Protein AF-F9PBZ6-F1 (afdb_monomer_lite)

Structure (mmCIF, N/CA/C/O backbone):
data_AF-F9PBZ6-F1
#
_entry.id   AF-F9PBZ6-F1
#
loop_
_atom_site.group_PDB
_atom_site.id
_atom_site.type_symbol
_atom_site.label_atom_id
_atom_site.label_alt_id
_atom_site.label_comp_id
_atom_site.label_asym_id
_atom_site.label_entity_id
_atom_site.label_seq_id
_atom_site.pdbx_PDB_ins_code
_atom_site.Cartn_x
_atom_site.Cartn_y
_atom_site.Cartn_z
_atom_site.occupancy
_atom_site.B_iso_or_equiv
_atom_site.auth_seq_id
_atom_site.auth_comp_id
_atom_site.auth_asym_id
_atom_site.auth_atom_id
_atom_site.pdbx_PDB_model_num
ATOM 1 N N . MET A 1 1 ? 5.795 -8.026 -15.819 1.00 88.12 1 MET A N 1
ATOM 2 C CA . MET A 1 1 ? 4.835 -7.294 -14.960 1.00 88.12 1 MET A CA 1
ATOM 3 C C . MET A 1 1 ? 3.590 -8.140 -14.818 1.00 88.12 1 MET A C 1
ATOM 5 O O . MET A 1 1 ? 3.118 -8.671 -15.815 1.00 88.12 1 MET A O 1
ATOM 9 N N . TYR A 1 2 ? 3.073 -8.233 -13.603 1.00 93.62 2 TYR A N 1
ATOM 10 C CA . TYR A 1 2 ? 1.847 -8.925 -13.244 1.00 93.62 2 TYR A CA 1
ATOM 11 C C . TYR A 1 2 ? 0.880 -7.923 -12.623 1.00 93.62 2 TYR A C 1
ATOM 13 O O . TYR A 1 2 ? 1.301 -7.012 -11.907 1.00 93.62 2 TYR A O 1
ATOM 21 N N . VAL A 1 3 ? -0.405 -8.098 -12.911 1.00 96.88 3 VAL A N 1
ATOM 22 C CA . VAL A 1 3 ? -1.483 -7.249 -12.408 1.00 96.88 3 VAL A CA 1
ATOM 23 C C . VAL A 1 3 ? -2.556 -8.152 -11.820 1.00 96.88 3 VAL A C 1
ATOM 25 O O . VAL A 1 3 ? -2.997 -9.091 -12.482 1.00 96.88 3 VAL A O 1
ATOM 28 N N . ALA A 1 4 ? -2.957 -7.875 -10.585 1.00 97.81 4 ALA A N 1
ATOM 29 C CA . ALA A 1 4 ? -4.073 -8.526 -9.922 1.00 97.81 4 ALA A CA 1
ATOM 30 C C . ALA A 1 4 ? -5.173 -7.492 -9.669 1.00 97.81 4 ALA A C 1
ATOM 32 O O . ALA A 1 4 ? -5.011 -6.595 -8.842 1.00 97.81 4 ALA A O 1
ATOM 33 N N . ASP A 1 5 ? -6.272 -7.637 -10.403 1.00 97.75 5 ASP A N 1
ATOM 34 C CA . ASP A 1 5 ? -7.526 -6.918 -10.202 1.00 97.75 5 ASP A CA 1
ATOM 35 C C . ASP A 1 5 ? -8.382 -7.736 -9.220 1.00 97.75 5 ASP A C 1
ATOM 37 O O . ASP A 1 5 ? -8.715 -8.894 -9.491 1.00 97.75 5 ASP A O 1
ATOM 41 N N . VAL A 1 6 ? -8.623 -7.185 -8.029 1.00 97.56 6 VAL A N 1
ATOM 42 C CA . VAL A 1 6 ? -9.142 -7.929 -6.879 1.00 97.56 6 VAL A CA 1
ATOM 43 C C . VAL A 1 6 ? -10.388 -7.250 -6.333 1.00 97.56 6 VAL A C 1
ATOM 45 O O . VAL A 1 6 ? -10.315 -6.169 -5.756 1.00 97.56 6 VAL A O 1
ATOM 48 N N . THR A 1 7 ? -11.528 -7.929 -6.422 1.00 97.25 7 THR A N 1
ATOM 49 C CA . THR A 1 7 ? -12.746 -7.555 -5.694 1.00 97.25 7 THR A CA 1
ATOM 50 C C . THR A 1 7 ? -12.962 -8.513 -4.532 1.00 97.25 7 THR A C 1
ATOM 52 O O . THR A 1 7 ? -12.899 -9.732 -4.701 1.00 97.25 7 THR A O 1
ATOM 55 N N . VAL A 1 8 ? -13.253 -7.972 -3.352 1.00 96.75 8 VAL A N 1
ATOM 56 C CA . VAL A 1 8 ? -13.611 -8.757 -2.165 1.00 96.75 8 VAL A CA 1
ATOM 57 C C . VAL A 1 8 ? -15.021 -8.411 -1.703 1.00 96.75 8 VAL A C 1
ATOM 59 O O . VAL A 1 8 ? -15.508 -7.307 -1.917 1.00 96.75 8 VAL A O 1
ATOM 62 N N . SER A 1 9 ? -15.699 -9.348 -1.043 1.00 96.94 9 SER A N 1
ATOM 63 C CA . SER A 1 9 ? -17.033 -9.090 -0.485 1.00 96.94 9 SER A CA 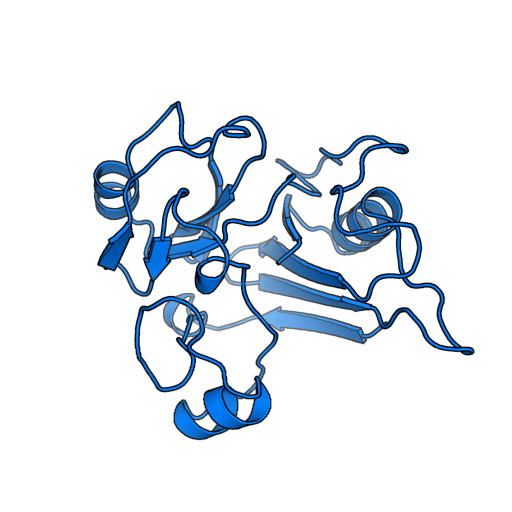1
ATOM 64 C C . SER A 1 9 ? -17.001 -8.310 0.837 1.00 96.94 9 SER A C 1
ATOM 66 O O . SER A 1 9 ? -18.052 -7.927 1.338 1.00 96.94 9 SER A O 1
ATOM 68 N N . SER A 1 10 ? -15.816 -8.132 1.431 1.00 97.00 10 SER A N 1
ATOM 69 C CA . SER A 1 10 ? -15.588 -7.375 2.664 1.00 97.00 10 SER A CA 1
ATOM 70 C C . SER A 1 10 ? -14.136 -6.900 2.734 1.00 97.00 10 SER A C 1
ATOM 72 O O . SER A 1 10 ? -13.216 -7.667 2.438 1.00 97.00 10 SER A O 1
ATOM 74 N N . SER A 1 11 ? -13.928 -5.668 3.194 1.00 95.31 11 SER A N 1
ATOM 75 C CA . SER A 1 11 ? -12.609 -5.079 3.452 1.00 95.31 11 SER A CA 1
ATOM 76 C C . SER A 1 11 ? -11.785 -5.867 4.478 1.00 95.31 11 SER A C 1
ATOM 78 O O . SER A 1 11 ? -10.558 -5.818 4.453 1.00 95.31 11 SER A O 1
ATOM 80 N N . GLU A 1 12 ? -12.432 -6.648 5.351 1.00 95.19 12 GLU A N 1
ATOM 81 C CA . GLU A 1 12 ? -11.779 -7.459 6.392 1.00 95.19 12 GLU A CA 1
ATOM 82 C C . GLU A 1 12 ? -10.854 -8.554 5.831 1.00 95.19 12 GLU A C 1
ATOM 84 O O . GLU A 1 12 ? -10.020 -9.101 6.562 1.00 95.19 12 GLU A O 1
ATOM 89 N N . TYR A 1 13 ? -10.988 -8.879 4.542 1.00 95.56 13 TYR A N 1
ATOM 90 C CA . TYR A 1 13 ? -10.102 -9.813 3.850 1.00 95.56 13 TYR A CA 1
ATOM 91 C C . TYR A 1 13 ? -8.767 -9.185 3.432 1.00 95.56 13 TYR A C 1
ATOM 93 O O . TYR A 1 13 ? -7.807 -9.919 3.197 1.00 95.56 13 TYR A O 1
ATOM 101 N N . LEU A 1 14 ? -8.663 -7.851 3.385 1.00 94.50 14 LEU A N 1
ATOM 102 C CA . LEU A 1 14 ? -7.399 -7.163 3.146 1.00 94.50 14 LEU A CA 1
ATOM 103 C C . LEU A 1 14 ? -6.625 -7.028 4.464 1.00 94.50 14 LEU A C 1
ATOM 105 O O . LEU A 1 14 ? -6.929 -6.188 5.312 1.00 94.50 14 LEU A O 1
ATOM 109 N N . LYS A 1 15 ? -5.602 -7.866 4.636 1.00 93.69 15 LYS A N 1
ATOM 110 C CA . LYS A 1 15 ? -4.798 -7.935 5.864 1.00 93.69 15 LYS A CA 1
ATOM 111 C C . LYS A 1 15 ? -3.325 -7.671 5.602 1.00 93.69 15 LYS A C 1
ATOM 113 O O . LYS A 1 15 ? -2.837 -7.792 4.483 1.00 93.69 15 LYS A O 1
ATOM 118 N N . THR A 1 16 ? -2.609 -7.359 6.676 1.00 95.38 16 THR A N 1
ATOM 119 C CA . THR A 1 16 ? -1.146 -7.344 6.694 1.00 95.38 16 THR A CA 1
ATOM 120 C C . THR A 1 16 ? -0.629 -8.380 7.688 1.00 95.38 16 THR A C 1
ATOM 122 O O . THR A 1 16 ? -1.270 -8.660 8.705 1.00 95.38 16 THR A O 1
ATOM 125 N N . ALA A 1 17 ? 0.538 -8.947 7.396 1.00 95.81 17 ALA A N 1
ATOM 126 C CA . ALA A 1 17 ? 1.202 -9.923 8.248 1.00 95.81 17 ALA A CA 1
ATOM 127 C C . ALA A 1 17 ? 2.699 -9.612 8.334 1.00 95.81 17 ALA A C 1
ATOM 129 O O . ALA A 1 17 ? 3.313 -9.166 7.362 1.00 95.81 17 ALA A O 1
ATOM 130 N N . PHE A 1 18 ? 3.281 -9.844 9.508 1.00 95.81 18 PHE A N 1
ATOM 131 C CA . PHE A 1 18 ? 4.717 -9.711 9.719 1.00 95.81 18 PHE A CA 1
ATOM 132 C C . PHE A 1 18 ? 5.449 -11.000 9.355 1.00 95.81 18 PHE A C 1
ATOM 134 O O . PHE A 1 18 ? 4.918 -12.104 9.497 1.00 95.81 18 PHE A O 1
ATOM 141 N N . ALA A 1 19 ? 6.718 -10.868 8.972 1.00 94.38 19 ALA A N 1
ATOM 142 C CA . ALA A 1 19 ? 7.612 -12.013 8.926 1.00 94.38 19 ALA A CA 1
ATOM 143 C C . ALA A 1 19 ? 7.667 -12.681 10.311 1.00 94.38 19 ALA A C 1
ATOM 145 O O . ALA A 1 19 ? 7.835 -12.004 11.325 1.00 94.38 19 ALA A O 1
ATOM 146 N N . GLN A 1 20 ? 7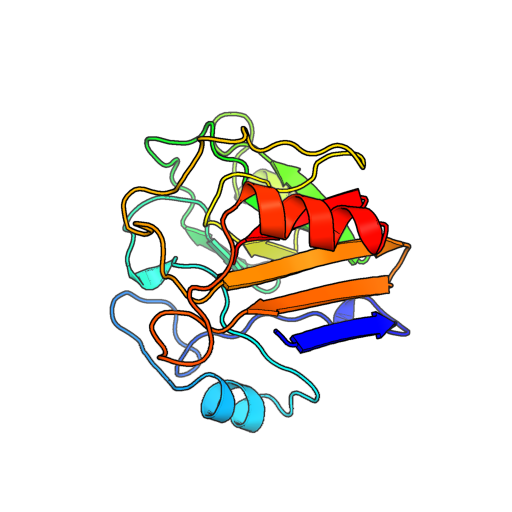.504 -14.007 10.350 1.00 93.31 20 GLN A N 1
ATOM 147 C CA . GLN A 1 20 ? 7.516 -14.796 11.592 1.00 93.31 20 GLN A CA 1
ATOM 148 C C . GLN A 1 20 ? 6.507 -14.304 12.652 1.00 93.31 20 GLN A C 1
ATOM 150 O O . GLN A 1 20 ? 6.711 -14.522 13.845 1.00 93.31 20 GLN A O 1
ATOM 155 N N . ASN A 1 21 ? 5.437 -13.615 12.230 1.00 91.75 21 ASN A N 1
ATOM 156 C CA . ASN A 1 21 ? 4.419 -13.023 13.104 1.00 91.75 21 ASN A CA 1
ATOM 157 C C . ASN A 1 21 ? 4.985 -12.091 14.193 1.00 91.75 21 ASN A C 1
ATOM 159 O O . ASN A 1 21 ? 4.390 -11.950 15.261 1.00 91.75 21 ASN A O 1
ATOM 163 N N . SER A 1 22 ? 6.130 -11.448 13.935 1.00 94.12 22 SER A N 1
ATOM 164 C CA . SER A 1 22 ? 6.826 -10.621 14.921 1.00 94.12 22 SER A CA 1
ATOM 165 C C . SER A 1 22 ? 7.180 -9.241 14.376 1.00 94.12 22 SER A C 1
ATOM 167 O O . SER A 1 22 ? 7.746 -9.099 13.291 1.00 94.12 22 SER A O 1
ATOM 169 N N . PHE A 1 23 ? 6.876 -8.207 15.162 1.00 94.75 23 PHE A N 1
ATOM 170 C CA . PHE A 1 23 ? 7.336 -6.852 14.891 1.00 94.75 23 PHE A CA 1
ATOM 171 C C . PHE A 1 23 ? 8.773 -6.679 15.391 1.00 94.75 23 PHE A C 1
ATOM 173 O O . PHE A 1 23 ? 9.071 -6.909 16.562 1.00 94.75 23 PHE A O 1
ATOM 180 N N . GLY A 1 24 ? 9.665 -6.239 14.509 1.00 91.19 24 GLY A N 1
ATOM 181 C CA . GLY A 1 24 ? 11.060 -5.987 14.843 1.00 91.19 24 GLY A CA 1
ATOM 182 C C . GLY A 1 24 ? 11.885 -5.622 13.616 1.00 91.19 24 GLY A C 1
ATOM 183 O O . GLY A 1 24 ? 11.409 -5.691 12.481 1.00 91.19 24 GLY A O 1
ATOM 184 N N . THR A 1 25 ? 13.133 -5.233 13.852 1.00 89.69 25 THR A N 1
ATOM 185 C CA . THR A 1 25 ? 14.114 -4.998 12.790 1.00 89.69 25 THR A CA 1
ATOM 186 C C . THR A 1 25 ? 14.803 -6.307 12.409 1.00 89.69 25 THR A C 1
ATOM 188 O O . THR A 1 25 ? 14.952 -7.206 13.236 1.00 89.69 25 THR A O 1
ATOM 191 N N . ASN A 1 26 ? 15.216 -6.439 11.144 1.00 86.19 26 ASN A N 1
ATOM 192 C CA . ASN A 1 26 ? 15.902 -7.628 10.607 1.00 86.19 26 ASN A CA 1
ATOM 193 C C . ASN A 1 26 ? 15.147 -8.970 10.755 1.00 86.19 26 ASN A C 1
ATOM 195 O O . ASN A 1 26 ? 15.740 -10.035 10.574 1.00 86.19 26 ASN A O 1
ATOM 199 N N . VAL A 1 27 ? 13.840 -8.943 11.033 1.00 91.38 27 VAL A N 1
ATOM 200 C CA . VAL A 1 27 ? 12.979 -10.132 10.991 1.00 91.38 27 VAL A CA 1
ATOM 201 C C . VAL A 1 27 ? 12.533 -10.337 9.548 1.00 91.38 27 VAL A C 1
ATOM 203 O O . VAL A 1 27 ? 11.857 -9.486 8.976 1.00 91.38 27 VAL A O 1
ATOM 206 N N . THR A 1 28 ? 12.934 -11.451 8.933 1.00 93.00 28 THR A N 1
ATOM 207 C CA . THR A 1 28 ? 12.654 -11.719 7.516 1.00 93.00 28 THR A CA 1
ATOM 208 C C . THR A 1 28 ? 12.066 -13.111 7.307 1.00 93.00 28 THR A C 1
ATOM 210 O O . THR A 1 28 ? 12.347 -14.058 8.047 1.00 93.00 28 THR A O 1
ATOM 213 N N . ALA A 1 29 ? 11.211 -13.217 6.294 1.00 94.44 29 ALA A N 1
ATOM 214 C CA . ALA A 1 29 ? 10.639 -14.448 5.771 1.00 94.44 29 ALA A CA 1
ATOM 215 C C . ALA A 1 29 ? 10.316 -14.224 4.287 1.00 94.44 29 ALA A C 1
ATOM 217 O O . ALA A 1 29 ? 10.124 -13.087 3.854 1.00 94.44 29 ALA A O 1
ATOM 218 N N . LYS A 1 30 ? 10.250 -15.297 3.492 1.00 95.88 30 LYS A N 1
ATOM 219 C CA . LYS A 1 30 ? 9.730 -15.188 2.121 1.00 95.88 30 LYS A CA 1
ATOM 220 C C . LYS A 1 30 ? 8.235 -14.874 2.184 1.00 95.88 30 LYS A C 1
ATOM 222 O O . LYS A 1 30 ? 7.533 -15.513 2.966 1.00 95.88 30 LYS A O 1
ATOM 227 N N . THR A 1 31 ? 7.734 -14.008 1.300 1.00 95.44 31 THR A N 1
ATOM 228 C CA . THR A 1 31 ? 6.292 -13.712 1.184 1.00 95.44 31 THR A CA 1
ATOM 229 C C . THR A 1 31 ? 5.455 -14.984 1.060 1.00 95.44 31 THR A C 1
ATOM 231 O O . THR A 1 31 ? 4.409 -15.084 1.682 1.00 95.44 31 THR A O 1
ATOM 234 N N . SER A 1 32 ? 5.945 -15.996 0.336 1.00 96.81 32 SER A N 1
ATOM 235 C CA . SER A 1 32 ? 5.264 -17.289 0.189 1.00 96.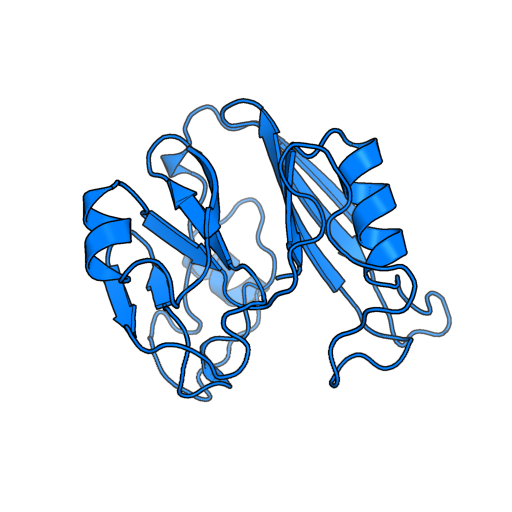81 32 SER A CA 1
ATOM 236 C C . SER A 1 32 ? 5.106 -18.063 1.502 1.00 96.81 32 SER A C 1
ATOM 238 O O . SER A 1 32 ? 4.133 -18.788 1.658 1.00 96.81 32 SER A O 1
ATOM 240 N N . VAL A 1 33 ? 6.054 -17.931 2.438 1.00 97.50 33 VAL A N 1
ATOM 241 C CA . VAL A 1 33 ? 5.968 -18.564 3.764 1.00 97.50 33 VAL A CA 1
ATOM 242 C C . VAL A 1 33 ? 4.921 -17.838 4.597 1.00 97.50 33 VAL A C 1
ATOM 244 O O . VAL A 1 33 ? 3.980 -18.465 5.059 1.00 97.50 33 VAL A O 1
ATOM 247 N N . THR A 1 34 ? 5.012 -16.508 4.688 1.00 96.88 34 THR A N 1
ATOM 248 C CA . THR A 1 34 ? 4.016 -15.698 5.404 1.00 96.88 34 THR A CA 1
ATOM 249 C C . THR A 1 34 ? 2.607 -15.881 4.835 1.00 96.88 34 THR A C 1
ATOM 251 O O . THR A 1 34 ? 1.648 -15.925 5.598 1.00 96.88 34 THR A O 1
ATOM 254 N N . ALA A 1 35 ? 2.474 -16.024 3.514 1.00 97.12 35 ALA A N 1
ATOM 255 C CA . ALA A 1 35 ? 1.206 -16.314 2.855 1.00 97.12 35 ALA A CA 1
ATOM 256 C C . ALA A 1 35 ? 0.632 -17.669 3.288 1.00 97.12 35 ALA A C 1
ATOM 258 O O . ALA A 1 35 ? -0.533 -17.733 3.665 1.00 97.12 35 ALA A O 1
ATOM 259 N N . ALA A 1 36 ? 1.451 -18.727 3.275 1.00 97.44 36 ALA A N 1
ATOM 260 C CA . ALA A 1 36 ? 1.036 -20.059 3.708 1.00 97.44 36 ALA A CA 1
ATOM 261 C C . ALA A 1 36 ? 0.658 -20.090 5.199 1.00 97.44 36 ALA A C 1
ATOM 263 O O . ALA A 1 36 ? -0.369 -20.657 5.547 1.00 97.44 36 ALA A O 1
ATOM 264 N N . ASP A 1 37 ? 1.428 -19.418 6.059 1.00 96.75 37 ASP A N 1
ATOM 265 C CA . ASP A 1 37 ? 1.168 -19.343 7.506 1.00 96.75 37 ASP A CA 1
ATOM 266 C C . ASP A 1 37 ? -0.137 -18.601 7.855 1.00 96.75 37 ASP A C 1
ATOM 268 O O . ASP A 1 37 ? -0.624 -18.705 8.980 1.00 96.75 37 ASP A O 1
ATOM 272 N N . ASN A 1 38 ? -0.682 -17.824 6.913 1.00 96.06 38 ASN A N 1
ATOM 273 C CA . ASN A 1 38 ? -1.895 -17.020 7.086 1.00 96.06 38 ASN A CA 1
ATOM 274 C C . ASN A 1 38 ? -3.032 -17.438 6.135 1.00 96.06 38 ASN A C 1
ATOM 276 O O . ASN A 1 38 ? -3.990 -16.680 5.981 1.00 96.06 38 ASN A O 1
ATOM 280 N N . ASP A 1 39 ? -2.920 -18.598 5.475 1.00 96.44 39 ASP A N 1
ATOM 281 C CA . ASP A 1 39 ? -3.906 -19.112 4.512 1.00 96.44 39 ASP A CA 1
ATOM 282 C C . ASP A 1 39 ? -4.291 -18.089 3.418 1.00 96.44 39 ASP A C 1
ATOM 284 O O . ASP A 1 39 ? -5.445 -17.985 2.991 1.00 96.44 39 ASP A O 1
ATOM 288 N N . ALA A 1 40 ? -3.322 -17.287 2.966 1.00 97.31 40 ALA A N 1
ATOM 289 C CA . ALA A 1 40 ? -3.568 -16.212 2.013 1.00 97.31 40 ALA A CA 1
ATOM 290 C C . ALA A 1 40 ? -3.791 -16.751 0.589 1.00 97.31 40 ALA A C 1
ATOM 292 O O . ALA A 1 40 ? -2.987 -17.519 0.061 1.00 97.31 40 ALA A O 1
ATOM 293 N N . ILE A 1 41 ? -4.849 -16.269 -0.071 1.00 96.88 41 ILE A N 1
ATOM 294 C CA . ILE A 1 41 ? -5.135 -16.564 -1.487 1.00 96.88 41 ILE A CA 1
ATOM 295 C C . ILE A 1 41 ? -4.154 -15.819 -2.410 1.00 96.88 41 ILE A C 1
ATOM 297 O O . ILE A 1 41 ? -3.712 -16.354 -3.424 1.00 96.88 41 ILE A O 1
ATOM 301 N N . LEU A 1 42 ? -3.807 -14.580 -2.048 1.00 96.81 42 LEU A N 1
ATOM 302 C CA . LEU A 1 42 ? -2.861 -13.716 -2.751 1.00 96.81 42 LEU A CA 1
ATOM 303 C C . LEU A 1 42 ? -2.018 -12.963 -1.718 1.00 96.81 42 LEU A C 1
ATOM 305 O O . LEU A 1 42 ? -2.551 -12.467 -0.727 1.00 96.81 42 LEU A O 1
ATOM 309 N N . ALA A 1 43 ? -0.714 -12.847 -1.966 1.00 96.94 43 ALA A N 1
ATOM 310 C CA . ALA A 1 43 ? 0.189 -12.067 -1.130 1.00 96.94 43 ALA A CA 1
ATOM 311 C C . ALA A 1 43 ? 1.313 -11.439 -1.962 1.00 96.94 43 ALA A C 1
ATOM 313 O O . ALA A 1 43 ? 1.869 -12.075 -2.859 1.00 96.94 43 ALA A O 1
ATOM 314 N N . VAL A 1 44 ? 1.680 -10.209 -1.610 1.00 95.94 44 VAL A N 1
ATOM 315 C CA . VAL A 1 44 ? 2.855 -9.486 -2.118 1.00 95.94 44 VAL A CA 1
ATOM 316 C C . VAL A 1 44 ? 3.672 -8.960 -0.937 1.00 95.94 44 VAL A C 1
ATOM 318 O O . VAL A 1 44 ? 3.206 -8.994 0.203 1.00 95.94 44 VAL A O 1
ATOM 321 N N . ASN A 1 45 ? 4.914 -8.527 -1.167 1.00 92.44 45 ASN A N 1
ATOM 322 C CA . ASN A 1 45 ? 5.664 -7.842 -0.113 1.00 92.44 45 ASN A CA 1
ATOM 323 C C . ASN A 1 45 ? 4.944 -6.547 0.302 1.00 92.44 45 ASN A C 1
ATOM 325 O O . ASN A 1 45 ? 4.324 -5.891 -0.530 1.00 92.44 45 ASN A O 1
ATOM 329 N N . GLY A 1 46 ? 5.035 -6.202 1.587 1.00 91.69 46 GLY A N 1
ATOM 330 C CA . GLY A 1 46 ? 4.576 -4.917 2.112 1.00 91.69 46 GLY A CA 1
ATOM 331 C C . GLY A 1 46 ? 5.683 -3.865 2.079 1.00 91.69 46 GLY A C 1
ATOM 332 O O . GLY A 1 46 ? 6.589 -3.944 1.251 1.00 91.69 46 GLY A O 1
ATOM 333 N N . ASP A 1 47 ? 5.608 -2.930 3.025 1.00 90.44 47 ASP A N 1
ATOM 334 C CA . ASP A 1 47 ? 6.527 -1.800 3.160 1.00 90.44 47 ASP A CA 1
ATOM 335 C C . ASP A 1 47 ? 7.878 -2.145 3.825 1.00 90.44 47 ASP A C 1
ATOM 337 O O . ASP A 1 47 ? 8.161 -3.277 4.225 1.00 90.44 47 ASP A O 1
ATOM 341 N N . TYR A 1 48 ? 8.728 -1.124 3.972 1.00 85.69 48 TYR A N 1
ATOM 342 C CA . TYR A 1 48 ? 10.101 -1.245 4.473 1.00 85.69 48 TYR A CA 1
ATOM 343 C C . TYR A 1 48 ? 10.230 -0.995 5.987 1.00 85.69 48 TYR A C 1
ATOM 345 O O . TYR A 1 48 ? 11.274 -0.533 6.459 1.00 85.69 48 TYR A O 1
ATOM 353 N N . TYR A 1 49 ? 9.180 -1.274 6.776 1.00 88.31 49 TYR A N 1
ATOM 354 C CA . TYR A 1 49 ? 9.110 -0.842 8.181 1.00 88.31 49 TYR A CA 1
ATOM 355 C C . TYR A 1 49 ? 10.311 -1.293 9.029 1.00 88.31 49 TYR A C 1
ATOM 357 O O . TYR A 1 49 ? 10.786 -0.520 9.862 1.00 88.31 49 TYR A O 1
ATOM 365 N N . GLY A 1 50 ? 10.789 -2.527 8.818 1.00 85.75 50 GLY A N 1
ATOM 366 C CA . GLY A 1 50 ? 11.820 -3.178 9.634 1.00 85.75 50 GLY A CA 1
ATOM 367 C C . GLY A 1 50 ? 13.251 -2.743 9.315 1.00 85.75 50 GLY A C 1
ATOM 368 O O . GLY A 1 50 ? 14.170 -3.094 10.055 1.00 85.75 50 GLY A O 1
ATOM 369 N N . ALA A 1 51 ? 13.446 -1.989 8.231 1.00 85.69 51 ALA A N 1
ATOM 370 C CA . ALA A 1 51 ? 14.730 -1.396 7.861 1.00 85.69 51 ALA A CA 1
ATOM 371 C C . ALA A 1 51 ? 14.871 0.060 8.336 1.00 85.69 51 ALA A C 1
ATOM 373 O O . ALA A 1 51 ? 15.973 0.603 8.327 1.00 85.69 51 ALA A O 1
ATOM 374 N N . ASN A 1 52 ? 13.770 0.681 8.766 1.00 84.56 52 ASN A N 1
ATOM 375 C CA . ASN A 1 52 ? 13.743 2.040 9.294 1.00 84.56 52 ASN A CA 1
ATOM 376 C C . ASN A 1 52 ? 13.556 2.014 10.813 1.00 84.56 52 ASN A C 1
ATOM 378 O O . ASN A 1 52 ? 12.944 1.092 11.353 1.00 84.56 52 ASN A O 1
ATOM 382 N N . SER A 1 53 ? 14.047 3.038 11.510 1.00 87.94 53 SER A N 1
ATOM 383 C CA . SER A 1 53 ? 13.769 3.267 12.937 1.00 87.94 53 SER A CA 1
ATOM 384 C C . SER A 1 53 ? 12.659 4.296 13.173 1.00 87.94 53 SER A C 1
ATOM 386 O O . SER A 1 53 ? 12.117 4.330 14.274 1.00 87.94 53 SER A O 1
ATOM 388 N N . SER A 1 54 ? 12.282 5.065 12.147 1.00 90.94 54 SER A N 1
ATOM 389 C CA . SER A 1 54 ? 11.201 6.057 12.159 1.00 90.94 54 SER A CA 1
ATOM 390 C C . SER A 1 54 ? 10.084 5.722 11.156 1.00 90.94 54 SER A C 1
ATOM 392 O O . SER A 1 54 ? 10.224 4.811 10.335 1.00 90.94 54 SER A O 1
ATOM 394 N N . GLY A 1 55 ? 8.968 6.446 11.243 1.00 93.44 55 GLY A N 1
ATOM 395 C CA . GLY A 1 55 ? 7.757 6.282 10.430 1.00 93.44 55 GLY A CA 1
ATOM 396 C C . GLY A 1 55 ? 6.650 5.519 11.121 1.00 93.44 55 GLY A C 1
ATOM 397 O O . GLY A 1 55 ? 6.905 4.697 12.004 1.00 93.44 55 GLY A O 1
ATOM 398 N N . PHE A 1 56 ? 5.409 5.774 10.741 1.00 95.88 56 PHE A N 1
ATOM 399 C CA . PHE A 1 56 ? 4.287 5.089 11.371 1.00 95.88 56 PHE A CA 1
ATOM 400 C C . PHE A 1 56 ? 4.268 3.603 11.018 1.00 95.88 56 PHE A C 1
ATOM 402 O O . PHE A 1 56 ? 4.594 3.191 9.906 1.00 95.88 56 PHE A O 1
ATOM 409 N N . VAL A 1 57 ? 3.886 2.770 11.988 1.00 97.12 57 VAL A N 1
ATOM 410 C CA . VAL A 1 57 ? 3.585 1.354 11.747 1.00 97.12 57 VAL A CA 1
ATOM 411 C C . VAL A 1 57 ? 2.264 1.029 12.414 1.00 97.12 57 VAL A C 1
ATOM 413 O O . VAL A 1 57 ? 2.193 0.895 13.635 1.00 97.12 57 VAL A O 1
ATOM 416 N N . ILE A 1 58 ? 1.228 0.877 11.592 1.00 97.94 58 ILE A N 1
ATOM 417 C CA . ILE A 1 58 ? -0.103 0.442 12.015 1.00 97.94 58 ILE A CA 1
ATOM 418 C C . ILE A 1 58 ? -0.415 -0.867 11.299 1.00 97.94 58 ILE A C 1
ATOM 420 O O . ILE A 1 58 ? -0.378 -0.928 10.065 1.00 97.94 58 ILE A O 1
ATOM 424 N N . ARG A 1 59 ? -0.688 -1.932 12.052 1.00 96.94 59 ARG A N 1
ATOM 425 C CA . ARG A 1 59 ? -1.023 -3.252 11.497 1.00 96.94 59 ARG A CA 1
ATOM 426 C C . ARG A 1 59 ? -2.204 -3.829 12.251 1.00 96.94 59 ARG A C 1
ATOM 428 O O . ARG A 1 59 ? -2.169 -3.911 13.476 1.00 96.94 59 ARG A O 1
ATOM 435 N N . ASN A 1 60 ? -3.238 -4.225 11.519 1.00 95.38 60 ASN A N 1
ATOM 436 C CA . ASN A 1 60 ? -4.469 -4.805 12.054 1.00 95.38 60 ASN A CA 1
ATOM 437 C C . ASN A 1 60 ? -5.070 -4.009 13.242 1.00 95.38 60 ASN A C 1
ATOM 439 O O . ASN A 1 60 ? -5.542 -4.591 14.214 1.00 95.38 60 ASN A O 1
ATOM 443 N N . GLY A 1 61 ? -5.033 -2.673 13.167 1.00 96.31 61 GLY A N 1
ATOM 444 C CA . GLY A 1 61 ? -5.575 -1.748 14.172 1.00 96.31 61 GLY A CA 1
ATOM 445 C C . GLY A 1 61 ? -4.666 -1.477 15.374 1.00 96.31 61 GLY A C 1
ATOM 446 O O . GLY A 1 61 ? -5.085 -0.791 16.302 1.00 96.31 61 GLY A O 1
ATOM 447 N N . VAL A 1 62 ? -3.436 -1.997 15.379 1.00 97.19 62 VAL A N 1
ATOM 448 C CA . VAL A 1 62 ? -2.461 -1.792 16.458 1.00 97.19 62 VAL A CA 1
ATOM 449 C C . VAL A 1 62 ? -1.356 -0.847 15.996 1.00 97.19 62 VAL A C 1
ATOM 451 O O . VAL A 1 62 ? -0.768 -1.048 14.930 1.00 97.19 62 VAL A O 1
ATOM 454 N N . VAL A 1 63 ? -1.053 0.160 16.819 1.00 98.19 63 VAL A N 1
ATOM 455 C CA . VAL A 1 63 ? 0.097 1.057 16.639 1.00 98.19 63 VAL A CA 1
ATOM 456 C C . VAL A 1 63 ? 1.348 0.385 17.205 1.00 98.19 63 VAL A C 1
ATOM 458 O O . VAL A 1 63 ? 1.439 0.125 18.402 1.00 98.19 63 VAL A O 1
ATOM 461 N N . TYR A 1 64 ? 2.323 0.109 16.342 1.00 97.06 64 TYR A N 1
ATOM 462 C CA . TYR A 1 64 ? 3.631 -0.445 16.715 1.00 97.06 64 TYR A CA 1
ATOM 463 C C . TYR A 1 64 ? 4.729 0.620 16.770 1.00 97.06 64 TYR A C 1
ATOM 465 O O . TYR A 1 64 ? 5.733 0.442 17.460 1.00 97.06 64 TYR A O 1
ATOM 473 N N . ARG A 1 65 ? 4.554 1.722 16.033 1.00 96.75 65 ARG A N 1
ATOM 474 C CA . ARG A 1 65 ? 5.472 2.862 16.019 1.00 96.75 65 ARG A CA 1
ATOM 475 C C . ARG A 1 65 ? 4.720 4.136 15.649 1.00 96.75 65 ARG A C 1
ATOM 477 O O . ARG A 1 65 ? 3.986 4.140 14.664 1.00 96.75 65 ARG A O 1
ATOM 484 N N . ASP A 1 66 ? 4.957 5.191 16.422 1.00 95.88 66 ASP A N 1
ATOM 485 C CA . ASP A 1 66 ? 4.384 6.531 16.246 1.00 95.88 66 ASP A CA 1
ATOM 486 C C . ASP A 1 66 ? 5.516 7.568 16.283 1.00 95.88 66 ASP A C 1
ATOM 488 O O . ASP A 1 66 ? 5.781 8.231 17.284 1.00 95.88 66 ASP A O 1
ATOM 492 N N . THR A 1 67 ? 6.296 7.600 15.206 1.00 95.19 67 THR A N 1
ATOM 493 C CA . THR A 1 67 ? 7.422 8.524 15.032 1.00 95.19 67 THR A CA 1
ATOM 494 C C . THR A 1 67 ? 7.402 9.043 13.608 1.00 95.19 67 THR A C 1
ATOM 496 O O . THR A 1 67 ? 7.254 8.239 12.693 1.00 95.19 67 THR A O 1
ATOM 499 N N . VAL A 1 68 ? 7.617 10.340 13.422 1.00 93.94 68 VAL A N 1
ATOM 500 C CA . VAL A 1 68 ? 7.632 10.998 12.108 1.00 93.94 68 VAL A CA 1
ATOM 501 C C . VAL A 1 68 ? 8.984 10.774 11.411 1.00 93.94 68 VAL A C 1
ATOM 503 O O . VAL A 1 68 ? 10.034 10.879 12.053 1.00 93.94 68 VAL A O 1
ATOM 506 N N . ARG A 1 69 ? 8.987 10.436 10.116 1.00 90.75 69 ARG A N 1
ATOM 507 C CA . ARG A 1 69 ? 10.192 10.336 9.271 1.00 90.75 69 ARG A CA 1
ATOM 508 C C . ARG A 1 69 ? 10.670 11.712 8.837 1.00 90.75 69 ARG A C 1
ATOM 510 O O . ARG A 1 69 ? 9.895 12.650 8.712 1.00 90.75 69 ARG A O 1
ATOM 517 N N . GLU A 1 70 ? 11.961 11.812 8.526 1.00 88.62 70 GLU A N 1
ATOM 518 C CA . GLU A 1 70 ? 12.554 13.051 8.004 1.00 88.62 70 GLU A CA 1
ATOM 519 C C . GLU A 1 70 ? 11.910 13.502 6.683 1.00 88.62 70 GLU A C 1
ATOM 521 O O . GLU A 1 70 ? 11.803 14.695 6.417 1.00 88.62 70 GLU A O 1
ATOM 526 N N . ASN A 1 71 ? 11.450 12.553 5.866 1.00 85.88 71 ASN A N 1
ATOM 527 C CA . ASN A 1 71 ? 10.725 12.783 4.621 1.00 85.88 71 ASN A CA 1
ATOM 528 C C . ASN A 1 71 ? 9.205 12.637 4.806 1.00 85.88 71 ASN A C 1
ATOM 530 O O . ASN A 1 71 ? 8.553 11.985 3.995 1.00 85.88 71 ASN A O 1
ATOM 534 N N . SER A 1 72 ? 8.636 13.235 5.859 1.00 88.31 72 SER A N 1
ATOM 535 C CA . SER A 1 72 ? 7.192 13.200 6.171 1.00 88.31 72 SER A CA 1
ATOM 536 C C . SER A 1 72 ? 6.292 13.751 5.061 1.00 88.31 72 SER A C 1
ATOM 538 O O . SER A 1 72 ? 5.095 13.480 5.038 1.00 88.31 72 SER A O 1
ATOM 540 N N . ASN A 1 73 ? 6.867 14.491 4.112 1.00 87.75 73 ASN A N 1
ATOM 541 C CA . ASN A 1 73 ? 6.209 14.944 2.892 1.00 87.75 73 ASN A CA 1
ATOM 542 C C . ASN A 1 73 ? 6.012 13.830 1.843 1.00 87.75 73 ASN A C 1
ATOM 544 O O . ASN A 1 73 ? 5.320 14.047 0.849 1.00 87.75 73 ASN A O 1
ATOM 548 N N . ASN A 1 74 ? 6.608 12.651 2.034 1.00 87.81 74 ASN A N 1
ATOM 549 C CA . ASN A 1 74 ? 6.257 11.452 1.289 1.00 87.81 74 ASN A CA 1
ATOM 550 C C . ASN A 1 74 ? 5.042 10.811 1.959 1.00 87.81 74 ASN A C 1
ATOM 552 O O . ASN A 1 74 ? 5.156 10.255 3.047 1.00 87.81 74 ASN A O 1
ATOM 556 N N . GLY A 1 75 ? 3.891 10.890 1.295 1.00 91.38 75 GLY A N 1
ATOM 557 C CA . GLY A 1 75 ? 2.653 10.367 1.855 1.00 91.38 75 GLY A CA 1
ATOM 558 C C . GLY A 1 75 ? 2.669 8.850 2.057 1.00 91.38 75 GLY A C 1
ATOM 559 O O . GLY A 1 75 ? 3.303 8.117 1.291 1.00 91.38 75 GLY A O 1
ATOM 560 N N . ASP A 1 76 ? 1.918 8.406 3.060 1.00 94.75 76 ASP A N 1
ATOM 561 C CA . ASP A 1 76 ? 1.686 7.003 3.394 1.00 94.75 76 ASP A CA 1
ATOM 562 C C . ASP A 1 76 ? 0.280 6.569 3.035 1.00 94.75 76 ASP A C 1
ATOM 564 O O . ASP A 1 76 ? -0.660 7.362 3.063 1.00 94.75 76 ASP A O 1
ATOM 568 N N . LEU A 1 77 ? 0.121 5.282 2.736 1.00 97.31 77 LEU A N 1
ATOM 569 C CA . LEU A 1 77 ? -1.185 4.723 2.421 1.00 97.31 77 LEU A CA 1
ATOM 570 C C . LEU A 1 77 ? -1.863 4.233 3.697 1.00 97.31 77 LEU A C 1
ATOM 572 O O . LEU A 1 77 ? -1.528 3.165 4.212 1.00 97.31 77 LEU A O 1
ATOM 576 N N . ALA A 1 78 ? -2.843 4.990 4.179 1.00 97.56 78 ALA A N 1
ATOM 577 C CA . ALA A 1 78 ? -3.745 4.566 5.237 1.00 97.56 78 ALA A CA 1
ATOM 578 C C . ALA A 1 78 ? -4.888 3.723 4.653 1.00 97.56 78 ALA A C 1
ATOM 580 O O . ALA A 1 78 ? -5.584 4.153 3.732 1.00 97.56 78 ALA A O 1
ATOM 581 N N . ILE A 1 79 ? -5.091 2.535 5.217 1.00 97.75 79 ILE A N 1
ATOM 582 C CA . ILE A 1 79 ? -6.156 1.593 4.871 1.00 97.75 79 ILE A CA 1
ATOM 583 C C . ILE A 1 79 ? -7.142 1.557 6.036 1.00 97.75 79 ILE A C 1
ATOM 585 O O . ILE A 1 79 ? -6.804 1.133 7.149 1.00 97.75 79 ILE A O 1
ATOM 589 N N . TYR A 1 80 ? -8.362 2.008 5.772 1.00 98.06 80 TYR A N 1
ATOM 590 C CA . TYR A 1 80 ? -9.428 2.109 6.758 1.00 98.06 80 TYR A CA 1
ATOM 591 C C . TYR A 1 80 ? -10.205 0.801 6.886 1.00 98.06 80 TYR A C 1
ATOM 593 O O . TYR A 1 80 ? -10.232 -0.034 5.982 1.00 98.06 80 TYR A O 1
ATOM 601 N N . LYS A 1 81 ? -10.871 0.630 8.030 1.00 97.12 81 LYS A N 1
ATOM 602 C CA . LYS A 1 81 ? -11.724 -0.527 8.320 1.00 97.12 81 LY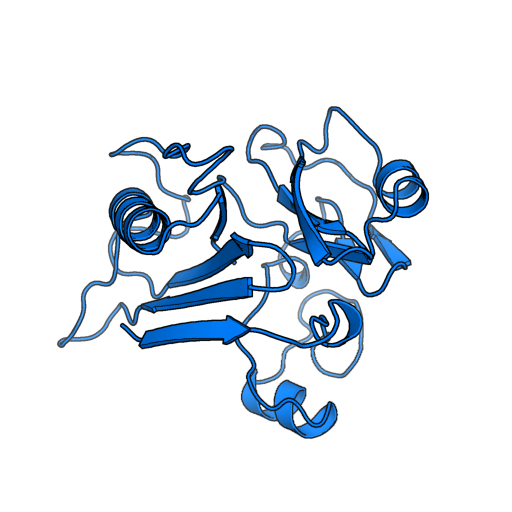S A CA 1
ATOM 603 C C . LYS A 1 81 ? -12.857 -0.693 7.303 1.00 97.12 81 LYS A C 1
ATOM 605 O O . LYS A 1 81 ? -13.261 -1.817 7.030 1.00 97.12 81 LYS A O 1
ATOM 610 N N . ASP A 1 82 ? -13.346 0.401 6.729 1.00 96.12 82 ASP A N 1
ATOM 611 C CA . ASP A 1 82 ? -14.359 0.390 5.666 1.00 96.12 82 ASP A CA 1
ATOM 612 C C . ASP A 1 82 ? -13.798 0.012 4.280 1.00 96.12 82 ASP A C 1
ATOM 614 O O . ASP A 1 82 ? -14.538 -0.024 3.305 1.00 96.12 82 ASP A O 1
ATOM 618 N N . GLY A 1 83 ? -12.498 -0.282 4.182 1.00 96.00 83 GLY A N 1
ATOM 619 C CA . GLY A 1 83 ? -11.828 -0.660 2.942 1.00 96.00 83 GLY A CA 1
ATOM 620 C C . GLY A 1 83 ? -11.334 0.515 2.108 1.00 96.00 83 GLY A C 1
ATOM 621 O O . GLY A 1 83 ? -10.653 0.270 1.112 1.00 96.00 83 GLY A O 1
ATOM 622 N N . SER A 1 84 ? -11.628 1.760 2.498 1.00 97.44 84 SER A N 1
ATOM 623 C CA . SER A 1 84 ? -11.161 2.952 1.793 1.00 97.44 84 SER A CA 1
ATOM 624 C C . SER A 1 84 ? -9.667 3.201 2.013 1.00 97.44 84 SER A C 1
ATOM 626 O O . SER A 1 84 ? -9.101 2.871 3.060 1.00 97.44 84 SER A O 1
ATOM 628 N N . PHE A 1 85 ? -9.012 3.788 1.006 1.00 97.81 85 PHE A N 1
ATOM 629 C CA . PHE A 1 85 ? -7.613 4.213 1.095 1.00 97.81 85 PHE A CA 1
ATOM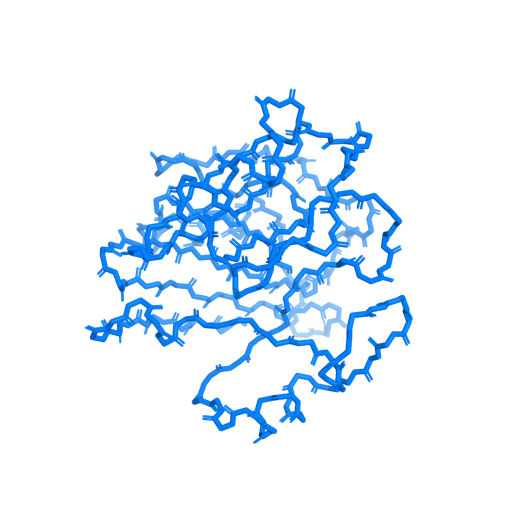 630 C C . PHE A 1 85 ? -7.512 5.734 1.089 1.00 97.81 85 PHE A C 1
ATOM 632 O O . PHE A 1 85 ? -8.187 6.397 0.293 1.00 97.81 85 PHE A O 1
ATOM 639 N N . LYS A 1 86 ? -6.599 6.277 1.897 1.00 97.19 86 LYS A N 1
ATOM 640 C CA . LYS A 1 86 ? -6.185 7.685 1.826 1.00 97.19 86 LYS A CA 1
ATOM 641 C C . LYS A 1 86 ? -4.674 7.810 1.896 1.00 97.19 86 LYS A C 1
ATOM 643 O O . LYS A 1 86 ? -4.015 6.999 2.543 1.00 97.19 86 LYS A O 1
ATOM 648 N N . ILE A 1 87 ? -4.160 8.851 1.254 1.00 96.44 87 ILE A N 1
ATOM 649 C CA . ILE A 1 87 ? -2.796 9.310 1.482 1.00 96.44 87 ILE A CA 1
ATOM 650 C C . ILE A 1 87 ? -2.804 10.202 2.725 1.00 96.44 87 ILE A C 1
ATOM 652 O O . ILE A 1 87 ? -3.666 11.071 2.860 1.00 96.44 87 ILE A O 1
ATOM 656 N N . ILE A 1 88 ? -1.889 9.946 3.655 1.00 95.94 88 ILE A N 1
ATOM 657 C CA . ILE A 1 88 ? -1.689 10.760 4.860 1.00 95.94 88 ILE A CA 1
ATOM 658 C C . ILE A 1 88 ? -0.247 11.244 4.924 1.00 95.94 88 ILE A C 1
ATOM 660 O O . ILE A 1 88 ? 0.632 10.653 4.301 1.00 95.94 88 ILE A O 1
ATOM 664 N N . TYR A 1 89 ? -0.002 12.280 5.721 1.00 94.56 89 TYR A N 1
ATOM 665 C CA . TYR A 1 89 ? 1.334 12.808 5.981 1.00 94.56 89 TYR A CA 1
ATOM 666 C C . TYR A 1 89 ? 1.597 12.788 7.487 1.00 94.56 89 TYR A C 1
ATOM 668 O O . TYR A 1 89 ? 0.783 13.270 8.278 1.00 94.56 89 TYR A O 1
ATOM 676 N N . GLU A 1 90 ? 2.715 12.182 7.885 1.00 93.94 90 GLU A N 1
ATOM 677 C CA . GLU A 1 90 ? 3.025 11.862 9.287 1.00 93.94 90 GLU A CA 1
ATOM 678 C C . GLU A 1 90 ? 3.180 13.110 10.180 1.00 93.94 90 GLU A C 1
ATOM 680 O O . GLU A 1 90 ? 3.013 13.033 11.392 1.00 93.94 90 GLU A O 1
ATOM 685 N N . ASP A 1 91 ? 3.478 14.277 9.602 1.00 94.31 91 ASP A N 1
ATOM 686 C CA . ASP A 1 91 ? 3.607 15.553 10.318 1.00 94.31 91 ASP A CA 1
ATOM 687 C C . ASP A 1 91 ? 2.268 16.277 10.551 1.00 94.31 91 ASP A C 1
ATOM 689 O O . ASP A 1 91 ? 2.227 17.294 11.247 1.00 94.31 91 ASP A O 1
ATOM 693 N N . GLN A 1 92 ? 1.166 15.753 10.007 1.00 96.25 92 GLN A N 1
ATOM 694 C CA . GLN A 1 92 ? -0.170 16.353 10.102 1.00 96.25 92 GLN A CA 1
ATOM 695 C C . GLN A 1 92 ? -1.095 15.630 11.090 1.00 96.25 92 GLN A C 1
ATOM 697 O O . GLN A 1 92 ? -2.080 16.213 11.545 1.00 96.25 92 GLN A O 1
ATOM 702 N N . ILE A 1 93 ? -0.812 14.367 11.418 1.00 96.94 93 ILE A N 1
ATOM 703 C CA . ILE A 1 93 ? -1.676 13.506 12.237 1.00 96.94 93 ILE A CA 1
ATOM 704 C C . ILE A 1 93 ? -0.840 12.442 12.957 1.00 96.94 93 ILE A C 1
ATOM 706 O O . ILE A 1 93 ? 0.150 11.982 12.406 1.00 96.94 93 ILE A O 1
ATOM 710 N N . SER A 1 94 ? -1.223 12.033 14.172 1.00 97.06 94 SER A N 1
ATOM 711 C CA . SER A 1 94 ? -0.537 10.946 14.893 1.00 97.06 94 SER A CA 1
ATOM 712 C C . SER A 1 94 ? -1.079 9.563 14.526 1.00 97.06 94 SER A C 1
ATOM 714 O O . SER A 1 94 ? -2.243 9.426 14.132 1.00 97.06 94 SER A O 1
ATOM 716 N N . ALA A 1 95 ? -0.278 8.512 14.733 1.00 97.81 95 ALA A N 1
ATOM 717 C CA . ALA A 1 95 ? -0.721 7.137 14.495 1.00 97.81 95 ALA A CA 1
ATOM 718 C C . ALA A 1 95 ? -1.925 6.746 15.375 1.00 97.81 95 ALA A C 1
ATOM 720 O O . ALA A 1 95 ? -2.861 6.097 14.903 1.00 97.81 95 ALA A O 1
ATOM 721 N N . ASP A 1 96 ? -1.949 7.200 16.631 1.00 97.50 96 ASP A N 1
ATOM 722 C CA . ASP A 1 96 ? -3.080 6.978 17.540 1.00 97.50 96 ASP A CA 1
ATOM 723 C C . ASP A 1 96 ? -4.377 7.621 17.036 1.00 97.50 96 ASP A C 1
ATOM 725 O O . ASP A 1 96 ? -5.460 7.049 17.195 1.00 97.50 96 ASP A O 1
ATOM 729 N N . GLN A 1 97 ? -4.294 8.819 16.446 1.00 98.25 97 GLN A N 1
ATOM 730 C CA . GLN A 1 97 ? -5.472 9.473 15.882 1.00 98.25 97 GLN A CA 1
ATOM 731 C C . GLN A 1 97 ? -5.954 8.740 14.628 1.00 98.25 97 GLN A C 1
ATOM 733 O O . GLN A 1 97 ? -7.152 8.515 14.493 1.00 98.25 97 GLN A O 1
ATOM 738 N N . LEU A 1 98 ? -5.040 8.267 13.775 1.00 98.56 98 LEU A N 1
ATOM 739 C CA . LEU A 1 98 ? -5.390 7.455 12.608 1.00 98.56 98 LEU A CA 1
ATOM 740 C C . LEU A 1 98 ? -6.174 6.193 12.997 1.00 98.56 98 LEU A C 1
ATOM 742 O O . LEU A 1 98 ? -7.205 5.903 12.390 1.00 98.56 98 LEU A O 1
ATOM 746 N N . VAL A 1 99 ? -5.742 5.462 14.031 1.00 98.44 99 VAL A N 1
ATOM 747 C CA . VAL A 1 99 ? -6.480 4.278 14.510 1.00 98.44 99 VAL A CA 1
ATOM 748 C C . VAL A 1 99 ? -7.862 4.654 15.053 1.00 98.44 99 VAL A C 1
ATOM 750 O O . VAL A 1 99 ? -8.837 3.960 14.761 1.00 98.44 99 VAL A O 1
ATOM 753 N N . LYS A 1 100 ? -7.985 5.768 15.792 1.00 98.19 100 LYS A N 1
ATOM 754 C CA . LYS A 1 100 ? -9.293 6.280 16.254 1.00 98.19 100 LYS A CA 1
ATOM 755 C C . LYS A 1 100 ? -10.218 6.644 15.093 1.00 98.19 100 LYS A C 1
ATOM 757 O O . LYS A 1 100 ? -11.419 6.405 15.188 1.00 98.19 100 LYS A O 1
ATOM 762 N N . ASP A 1 101 ? -9.654 7.152 14.002 1.00 98.31 101 ASP A N 1
ATOM 763 C CA . ASP A 1 101 ? -10.375 7.492 12.773 1.00 98.31 101 ASP A CA 1
ATOM 764 C C . ASP A 1 101 ? -10.688 6.259 11.904 1.00 98.31 101 ASP A C 1
ATOM 766 O O . ASP A 1 101 ? -11.304 6.378 10.846 1.00 98.31 101 ASP A O 1
ATOM 770 N N . GLY A 1 102 ? -10.303 5.060 12.354 1.00 98.19 102 GLY A N 1
ATOM 771 C CA . GLY A 1 102 ? -10.656 3.790 11.727 1.00 98.19 102 GLY A CA 1
ATOM 772 C C . GLY A 1 102 ? -9.579 3.194 10.824 1.00 98.19 102 GLY A C 1
ATOM 773 O O . GLY A 1 102 ? -9.875 2.232 10.114 1.00 98.19 102 GLY A O 1
ATOM 774 N N . VAL A 1 103 ? -8.347 3.710 10.836 1.00 98.50 103 VAL A N 1
ATOM 775 C CA . VAL A 1 103 ? -7.218 3.088 10.127 1.00 98.50 103 VAL A CA 1
ATOM 776 C C . VAL A 1 103 ? -6.855 1.764 10.789 1.00 98.50 103 VAL A C 1
ATOM 778 O O . VAL A 1 103 ? -6.596 1.696 11.989 1.00 98.50 103 VAL A O 1
ATOM 781 N N . ILE A 1 104 ? -6.807 0.702 9.986 1.00 98.00 104 ILE A N 1
ATOM 782 C CA . ILE A 1 104 ? -6.414 -0.636 10.439 1.00 98.00 104 ILE A CA 1
ATOM 783 C C . ILE A 1 104 ? -5.041 -1.046 9.916 1.00 98.00 104 ILE A C 1
ATOM 785 O O . ILE A 1 104 ? -4.353 -1.810 10.584 1.00 98.00 104 ILE A O 1
ATOM 789 N N . ASN A 1 105 ? -4.599 -0.532 8.770 1.00 97.56 105 ASN A N 1
ATOM 790 C CA . ASN A 1 105 ? -3.252 -0.768 8.255 1.00 97.56 105 ASN A CA 1
ATOM 791 C C . ASN A 1 105 ? -2.683 0.527 7.669 1.00 97.56 105 ASN A C 1
ATOM 793 O O . ASN A 1 105 ? -3.432 1.332 7.125 1.00 97.56 105 ASN A O 1
ATOM 797 N N . LEU A 1 106 ? -1.367 0.718 7.750 1.00 96.75 106 LEU A N 1
ATOM 798 C CA . LEU A 1 106 ? -0.686 1.863 7.140 1.00 96.75 106 LEU A CA 1
ATOM 799 C C . LEU A 1 106 ? 0.607 1.423 6.462 1.00 96.75 106 LEU A C 1
ATOM 801 O O . LEU A 1 106 ? 1.482 0.897 7.138 1.00 96.75 106 LEU A O 1
ATOM 805 N N . LEU A 1 107 ? 0.753 1.624 5.157 1.00 95.12 107 LEU A N 1
ATOM 806 C CA . LEU A 1 107 ? 1.979 1.269 4.436 1.00 95.12 107 LEU A CA 1
ATOM 807 C C . LEU A 1 107 ? 2.864 2.504 4.266 1.00 95.12 107 LEU A C 1
ATOM 809 O O . LEU A 1 107 ? 2.431 3.482 3.657 1.00 95.12 107 LEU A O 1
ATOM 813 N N . ALA A 1 108 ? 4.091 2.429 4.789 1.00 89.75 108 ALA A N 1
ATOM 814 C CA . ALA A 1 108 ? 5.049 3.527 4.795 1.00 89.75 108 ALA A CA 1
ATOM 815 C C . ALA A 1 108 ? 6.254 3.242 3.887 1.00 89.75 108 ALA A C 1
ATOM 817 O O . ALA A 1 108 ? 7.208 2.559 4.272 1.00 89.75 108 ALA A O 1
ATOM 818 N N . PHE A 1 109 ? 6.226 3.788 2.669 1.00 79.00 109 PHE A N 1
ATOM 819 C CA . PHE A 1 109 ? 7.314 3.631 1.694 1.00 79.00 109 PHE A CA 1
ATOM 820 C C . PHE A 1 109 ? 7.551 4.931 0.921 1.00 79.00 109 PHE A C 1
ATOM 822 O O . PHE A 1 109 ? 8.643 5.487 1.015 1.00 79.00 109 PHE A O 1
ATOM 829 N N . GLY A 1 110 ? 6.498 5.469 0.290 1.00 74.94 110 GLY A N 1
ATOM 830 C CA . GLY A 1 110 ? 6.453 6.806 -0.311 1.00 74.94 110 GLY A CA 1
ATOM 831 C C . GLY A 1 110 ? 7.409 7.030 -1.502 1.00 74.94 110 GLY A C 1
ATOM 832 O O . GLY A 1 110 ? 8.455 6.389 -1.596 1.00 74.94 110 GLY A O 1
ATOM 833 N N . PRO A 1 111 ? 7.108 7.962 -2.424 1.00 88.50 111 PRO A N 1
ATOM 834 C CA . PRO A 1 111 ? 5.934 8.840 -2.461 1.00 88.50 111 PRO A CA 1
ATOM 835 C C . PRO A 1 111 ? 4.652 8.115 -2.911 1.00 88.50 111 PRO A C 1
ATOM 837 O O . PRO A 1 111 ? 4.706 7.013 -3.462 1.00 88.50 111 PRO A O 1
ATOM 840 N N . ALA A 1 112 ? 3.499 8.762 -2.713 1.00 93.00 112 ALA A N 1
ATOM 841 C CA . ALA A 1 112 ? 2.249 8.375 -3.366 1.00 93.00 112 ALA A CA 1
ATOM 842 C C . ALA A 1 112 ? 2.412 8.396 -4.893 1.00 93.00 112 ALA A C 1
ATOM 844 O O . ALA A 1 112 ? 3.061 9.282 -5.452 1.00 93.00 112 ALA A O 1
ATOM 845 N N . LEU A 1 113 ? 1.829 7.406 -5.567 1.00 95.69 113 LEU A N 1
ATOM 846 C CA . LEU A 1 113 ? 1.881 7.292 -7.025 1.00 95.69 113 LEU A CA 1
ATOM 847 C C . LEU A 1 113 ? 0.688 8.010 -7.664 1.00 95.69 113 LEU A C 1
ATOM 849 O O . LEU A 1 113 ? 0.862 8.801 -8.592 1.00 95.69 113 LEU A O 1
ATOM 853 N N . VAL A 1 114 ? -0.511 7.755 -7.138 1.00 97.38 114 VAL A N 1
ATOM 854 C CA . VAL A 1 114 ? -1.768 8.398 -7.531 1.00 97.38 114 VAL A CA 1
ATOM 855 C C . VAL A 1 114 ? -2.496 8.838 -6.270 1.00 97.38 114 VAL A C 1
ATOM 857 O O . VAL A 1 114 ? -2.596 8.074 -5.310 1.00 97.38 114 VAL A O 1
ATOM 860 N N . GLU A 1 115 ? -3.018 10.055 -6.294 1.00 96.75 115 GLU A N 1
ATOM 861 C CA . GLU A 1 115 ? -3.818 10.635 -5.227 1.00 96.75 115 GLU A CA 1
ATOM 862 C C . GLU A 1 115 ? -5.042 11.321 -5.837 1.00 96.75 115 GLU A C 1
ATOM 864 O O . GLU A 1 115 ? -4.929 12.106 -6.779 1.00 96.75 115 GLU A O 1
ATOM 869 N N . ASN A 1 116 ? -6.231 11.001 -5.326 1.00 96.56 116 ASN A N 1
ATOM 870 C CA . ASN A 1 116 ? -7.510 11.502 -5.840 1.00 96.56 116 ASN A CA 1
ATOM 871 C C . ASN A 1 116 ? -7.690 11.315 -7.365 1.00 96.56 116 ASN A C 1
ATOM 873 O O . ASN A 1 116 ? -8.292 12.150 -8.038 1.00 96.56 116 ASN A O 1
ATOM 877 N N . GLY A 1 117 ? -7.171 10.212 -7.912 1.00 97.44 117 GLY A N 1
ATOM 878 C CA . GLY A 1 117 ? -7.230 9.866 -9.337 1.00 97.44 117 GLY A CA 1
ATOM 879 C C . GLY A 1 117 ? -6.183 10.563 -10.211 1.00 97.44 117 GLY A C 1
ATOM 880 O O . GLY A 1 117 ? -6.126 10.316 -11.418 1.00 97.44 117 GLY A O 1
ATOM 881 N N . GLU A 1 118 ? -5.324 11.399 -9.630 1.00 97.88 118 GLU A N 1
ATOM 882 C CA . GLU A 1 118 ? -4.280 12.128 -10.342 1.00 97.88 118 GLU A CA 1
ATOM 883 C C . GLU A 1 118 ? -2.882 11.629 -9.990 1.00 97.88 118 GLU A C 1
ATOM 885 O O . GLU A 1 118 ? -2.608 11.235 -8.861 1.00 97.88 118 GLU A O 1
ATOM 890 N N . ILE A 1 119 ? -1.983 11.615 -10.978 1.00 97.31 119 ILE A N 1
ATOM 891 C CA . ILE A 1 119 ? -0.597 11.190 -10.757 1.00 97.31 119 ILE A CA 1
ATOM 892 C C . ILE A 1 119 ? 0.063 12.189 -9.800 1.00 97.31 119 ILE A C 1
ATOM 894 O O . ILE A 1 119 ? 0.144 13.377 -10.110 1.00 97.31 119 ILE A O 1
ATOM 898 N N . ALA A 1 120 ? 0.546 11.693 -8.662 1.00 94.50 120 ALA A N 1
ATOM 899 C CA . ALA A 1 120 ? 1.129 12.501 -7.590 1.00 94.50 120 ALA A CA 1
ATOM 900 C C . ALA A 1 120 ? 2.666 12.569 -7.654 1.00 94.50 120 ALA A C 1
ATOM 902 O O . ALA A 1 120 ? 3.282 13.455 -7.063 1.00 94.50 120 ALA A O 1
ATOM 903 N N . VAL A 1 121 ? 3.296 11.651 -8.394 1.00 92.75 121 VAL A N 1
ATOM 904 C CA . VAL A 1 121 ? 4.754 11.561 -8.533 1.00 92.75 121 VAL A CA 1
ATOM 905 C C . VAL A 1 121 ? 5.255 12.286 -9.787 1.00 92.75 121 VAL A C 1
ATOM 907 O O . VAL A 1 121 ? 4.675 12.190 -10.870 1.00 92.75 121 VAL A O 1
ATOM 910 N N . GLY A 1 122 ? 6.365 13.015 -9.663 1.00 88.81 122 GLY A N 1
ATOM 911 C CA . GLY A 1 122 ? 7.006 13.681 -10.800 1.00 88.81 122 GLY A CA 1
ATOM 912 C C . GLY A 1 122 ? 7.727 12.706 -11.741 1.00 88.81 122 GLY A C 1
ATOM 913 O O . GLY A 1 122 ? 8.235 11.675 -11.315 1.00 88.81 122 GLY A O 1
ATOM 914 N N . LYS A 1 123 ? 7.874 13.068 -13.024 1.00 85.12 123 LYS A N 1
ATOM 915 C CA . LYS A 1 123 ? 8.555 12.229 -14.040 1.00 85.12 123 LYS A CA 1
ATOM 916 C C . LYS A 1 123 ? 9.994 11.832 -13.687 1.00 85.12 123 LYS A C 1
ATOM 918 O O . LYS A 1 123 ? 10.446 10.772 -14.098 1.00 85.12 123 LYS A O 1
ATOM 923 N N . ASN A 1 124 ? 10.694 12.696 -12.952 1.00 82.50 124 ASN A N 1
ATOM 924 C CA . ASN A 1 124 ? 12.085 12.498 -12.533 1.00 82.50 124 ASN A CA 1
ATOM 925 C C . ASN A 1 124 ? 12.204 12.167 -11.035 1.00 82.50 124 ASN A C 1
ATOM 927 O O . ASN A 1 124 ? 13.311 12.154 -10.502 1.00 82.50 124 ASN A O 1
ATOM 931 N N . GLN A 1 125 ? 11.078 11.994 -10.336 1.00 82.94 125 GLN A N 1
ATOM 932 C CA . GLN A 1 125 ? 11.079 11.663 -8.920 1.00 82.94 125 GLN A CA 1
ATOM 933 C C . GLN A 1 125 ? 11.296 10.162 -8.772 1.00 82.94 125 GLN A C 1
ATOM 935 O O . GLN A 1 125 ? 10.560 9.357 -9.330 1.00 82.94 125 GLN A O 1
ATOM 940 N N . GLU A 1 126 ? 12.313 9.805 -8.001 1.00 80.81 126 GLU A N 1
ATOM 941 C CA . GLU A 1 126 ? 12.695 8.432 -7.702 1.00 80.81 126 GLU A CA 1
ATOM 942 C C . GLU A 1 126 ? 13.113 8.344 -6.232 1.00 80.81 126 GLU A C 1
ATOM 944 O O . GLU A 1 126 ? 13.500 9.341 -5.617 1.00 80.81 126 GLU A O 1
ATOM 949 N N . VAL A 1 127 ? 13.032 7.151 -5.648 1.00 71.12 127 VAL A N 1
ATOM 950 C CA . VAL A 1 127 ? 13.539 6.905 -4.289 1.00 71.12 127 VAL A CA 1
ATOM 951 C C . VAL A 1 127 ? 15.020 6.540 -4.363 1.00 71.12 127 VAL A C 1
ATOM 953 O O . VAL A 1 127 ? 15.420 5.780 -5.236 1.00 71.12 127 VAL A O 1
ATOM 956 N N . GLY A 1 128 ? 15.857 7.059 -3.457 1.00 58.47 128 GLY A N 1
ATOM 957 C CA . GLY A 1 128 ? 17.326 6.975 -3.565 1.00 58.47 128 GLY A CA 1
ATOM 958 C C . GLY A 1 128 ? 17.929 5.559 -3.601 1.00 58.47 128 GLY A C 1
ATOM 959 O O . GLY A 1 128 ? 19.032 5.382 -4.109 1.00 58.47 128 GLY A O 1
ATOM 960 N N . GLN A 1 129 ? 17.212 4.534 -3.121 1.00 54.09 129 GLN A N 1
ATOM 961 C CA . GLN A 1 129 ? 17.603 3.117 -3.266 1.00 54.09 129 GLN A CA 1
ATOM 962 C C . GLN A 1 129 ? 17.139 2.479 -4.594 1.00 54.09 129 GLN A C 1
ATOM 964 O O . GLN A 1 129 ? 17.475 1.332 -4.901 1.00 54.09 129 GLN A O 1
ATOM 969 N N . ALA A 1 130 ? 16.368 3.213 -5.395 1.00 53.19 130 ALA A N 1
ATOM 970 C CA . ALA A 1 130 ? 15.872 2.835 -6.706 1.00 53.19 130 ALA A CA 1
ATOM 971 C C . ALA A 1 130 ? 16.513 3.661 -7.814 1.00 53.19 130 ALA A C 1
ATOM 973 O O . ALA A 1 130 ? 15.891 4.497 -8.455 1.00 53.19 130 ALA A O 1
ATOM 974 N N . MET A 1 131 ? 17.786 3.373 -8.075 1.00 52.59 131 MET A N 1
ATOM 975 C CA . MET A 1 131 ? 18.354 3.681 -9.383 1.00 52.59 131 MET A CA 1
ATOM 976 C C . MET A 1 131 ? 17.716 2.745 -10.421 1.00 52.59 131 MET A C 1
ATOM 978 O O . MET A 1 131 ? 17.458 1.581 -10.113 1.00 52.59 131 MET A O 1
ATOM 982 N N . ALA A 1 132 ? 17.413 3.289 -11.605 1.00 52.72 132 ALA A N 1
ATOM 983 C CA . ALA A 1 132 ? 16.651 2.689 -12.704 1.00 52.72 132 ALA A CA 1
ATOM 984 C C . ALA A 1 132 ? 17.013 1.217 -12.978 1.00 52.72 132 ALA A C 1
ATOM 986 O O . ALA A 1 132 ? 17.942 0.933 -13.723 1.00 52.72 132 ALA A O 1
ATOM 987 N N . SER A 1 133 ? 16.321 0.291 -12.310 1.00 60.84 133 SER A N 1
ATOM 988 C CA . SER A 1 133 ? 16.309 -1.150 -12.600 1.00 60.84 133 SER A CA 1
ATOM 989 C C . SER A 1 133 ? 15.402 -1.946 -11.641 1.00 60.84 133 SER A C 1
ATOM 991 O O . SER A 1 133 ? 15.397 -3.170 -11.671 1.00 60.84 133 SER A O 1
ATOM 993 N N . ASN A 1 134 ? 14.717 -1.326 -10.673 1.00 70.19 134 ASN A N 1
ATOM 994 C CA . ASN A 1 134 ? 14.211 -2.080 -9.523 1.00 70.19 134 ASN A CA 1
ATOM 995 C C . ASN A 1 134 ? 12.873 -2.779 -9.784 1.00 70.19 134 ASN A C 1
ATOM 997 O O . ASN A 1 134 ? 11.980 -2.166 -10.370 1.00 70.19 134 ASN A O 1
ATOM 1001 N N . PRO A 1 135 ? 12.695 -4.011 -9.268 1.00 83.50 135 PRO A N 1
ATOM 1002 C CA . PRO A 1 135 ? 11.360 -4.561 -9.127 1.00 83.50 135 PRO A CA 1
ATOM 1003 C C . PRO A 1 135 ? 10.517 -3.629 -8.250 1.00 83.50 135 PRO A C 1
ATOM 1005 O O . PRO A 1 135 ? 11.026 -3.046 -7.284 1.00 83.50 135 PRO A O 1
ATOM 1008 N N . ARG A 1 136 ? 9.242 -3.467 -8.596 1.00 88.38 136 ARG A N 1
ATOM 1009 C CA . ARG A 1 136 ? 8.296 -2.628 -7.853 1.00 88.38 136 ARG A CA 1
ATOM 1010 C C . ARG A 1 136 ? 7.049 -3.420 -7.522 1.00 88.38 136 ARG A C 1
ATOM 1012 O O . ARG A 1 136 ? 6.560 -4.173 -8.358 1.00 88.38 136 ARG A O 1
ATOM 1019 N N . THR A 1 137 ? 6.499 -3.142 -6.351 1.00 92.88 137 THR A N 1
ATOM 1020 C CA . THR A 1 137 ? 5.154 -3.554 -5.968 1.00 92.88 137 THR A CA 1
ATOM 1021 C C . THR A 1 137 ? 4.350 -2.290 -5.688 1.00 92.88 137 THR A C 1
ATOM 1023 O O . THR A 1 137 ? 4.872 -1.335 -5.115 1.00 92.88 137 THR A O 1
ATOM 1026 N N . ALA A 1 138 ? 3.100 -2.241 -6.127 1.00 95.69 138 ALA A N 1
ATOM 1027 C CA . ALA A 1 138 ? 2.171 -1.173 -5.786 1.00 95.69 138 ALA A CA 1
ATOM 1028 C C . ALA A 1 138 ? 0.795 -1.745 -5.478 1.00 95.69 138 ALA A C 1
ATOM 1030 O O . ALA A 1 138 ? 0.392 -2.760 -6.047 1.00 95.69 138 ALA A O 1
ATOM 1031 N N . ILE A 1 139 ? 0.073 -1.050 -4.606 1.00 97.56 139 ILE A N 1
ATOM 1032 C CA . ILE A 1 139 ? -1.317 -1.339 -4.272 1.00 97.56 139 ILE A CA 1
ATOM 1033 C C . ILE A 1 139 ? -2.138 -0.054 -4.356 1.00 97.56 139 ILE A C 1
ATOM 1035 O O . ILE A 1 139 ? -1.682 1.023 -3.962 1.00 97.56 139 ILE A O 1
ATOM 1039 N N . GLY A 1 140 ? -3.350 -0.163 -4.890 1.00 97.75 140 GLY A N 1
ATOM 1040 C CA . GLY A 1 140 ? -4.292 0.941 -4.994 1.00 97.75 140 GLY A CA 1
ATOM 1041 C C . GLY A 1 140 ? -5.739 0.494 -4.864 1.00 97.75 140 GLY A C 1
ATOM 1042 O O . GLY A 1 140 ? -6.046 -0.692 -4.965 1.00 97.75 140 GLY A O 1
ATOM 1043 N N . ILE A 1 141 ? -6.622 1.466 -4.654 1.00 98.38 141 ILE A N 1
ATOM 1044 C CA . ILE A 1 141 ? -8.075 1.271 -4.652 1.00 98.38 141 ILE A CA 1
ATOM 1045 C C . ILE A 1 141 ? -8.678 1.846 -5.933 1.00 98.38 141 ILE A C 1
ATOM 1047 O O . ILE A 1 141 ? -8.354 2.973 -6.308 1.00 98.38 141 ILE A O 1
ATOM 1051 N N . ILE A 1 142 ? -9.548 1.087 -6.593 1.00 98.31 142 ILE A N 1
ATOM 1052 C CA . ILE A 1 142 ? -10.347 1.531 -7.743 1.00 98.31 142 ILE A CA 1
ATOM 1053 C C . ILE A 1 142 ? -11.730 1.968 -7.246 1.00 98.31 142 ILE A C 1
ATOM 1055 O O . ILE A 1 142 ? -12.173 3.090 -7.510 1.00 98.31 142 ILE A O 1
ATOM 1059 N N . ASP A 1 143 ? -12.392 1.118 -6.461 1.00 97.31 143 ASP A N 1
ATOM 1060 C CA . ASP A 1 143 ? -13.700 1.391 -5.860 1.00 97.31 143 ASP A CA 1
ATOM 1061 C C . ASP A 1 143 ? -13.889 0.654 -4.525 1.00 97.31 143 ASP A C 1
ATOM 1063 O O . ASP A 1 143 ? -12.949 0.035 -4.023 1.00 97.31 143 ASP A O 1
ATOM 1067 N N . GLU A 1 144 ? -15.076 0.743 -3.918 1.00 96.44 144 GLU A N 1
ATOM 1068 C CA . GLU A 1 144 ? -15.392 0.029 -2.673 1.00 96.44 144 GLU A CA 1
ATOM 1069 C C . GLU A 1 144 ? -15.042 -1.466 -2.781 1.00 96.44 144 GLU A C 1
ATOM 1071 O O . GLU A 1 144 ? -15.568 -2.186 -3.629 1.00 96.44 144 GLU A O 1
ATOM 1076 N N . ASN A 1 145 ? -14.132 -1.928 -1.914 1.00 96.50 145 ASN A N 1
ATOM 1077 C CA . ASN A 1 145 ? -13.625 -3.304 -1.883 1.00 96.50 145 ASN A CA 1
ATOM 1078 C C . ASN A 1 145 ? -13.031 -3.812 -3.215 1.00 96.50 145 ASN A C 1
ATOM 1080 O O . ASN A 1 145 ? -12.916 -5.023 -3.426 1.00 96.50 145 ASN A O 1
ATOM 1084 N N . HIS A 1 146 ? -12.640 -2.895 -4.103 1.00 98.12 146 HIS A N 1
ATOM 1085 C CA . HIS A 1 146 ? -12.050 -3.181 -5.405 1.00 98.12 146 HIS A CA 1
ATOM 1086 C C . HIS A 1 146 ? -10.645 -2.587 -5.476 1.00 98.12 146 HIS A C 1
ATOM 1088 O O . HIS A 1 146 ? -10.452 -1.371 -5.538 1.00 98.12 146 HIS A O 1
ATOM 1094 N N . TYR A 1 147 ? -9.655 -3.470 -5.448 1.00 97.88 147 TYR A N 1
ATOM 1095 C CA . TYR A 1 147 ? -8.243 -3.146 -5.333 1.00 97.88 147 TYR A CA 1
ATOM 1096 C C . TYR A 1 147 ? -7.470 -3.592 -6.566 1.00 97.88 147 TYR A C 1
ATOM 1098 O O . TYR A 1 147 ? -7.847 -4.530 -7.265 1.00 97.88 147 TYR A O 1
ATOM 1106 N N . ILE A 1 148 ? -6.335 -2.943 -6.785 1.00 98.06 148 ILE A N 1
ATOM 1107 C CA . ILE A 1 148 ? -5.383 -3.296 -7.828 1.00 98.06 148 ILE A CA 1
ATOM 1108 C C . ILE A 1 148 ? -4.006 -3.465 -7.202 1.00 98.06 148 ILE A C 1
ATOM 1110 O O . ILE A 1 148 ? -3.553 -2.613 -6.434 1.00 98.06 148 ILE A O 1
ATOM 1114 N N . ILE A 1 149 ? -3.347 -4.573 -7.522 1.00 97.50 149 ILE A N 1
ATOM 1115 C CA . ILE A 1 149 ? -1.969 -4.846 -7.119 1.00 97.50 149 ILE A CA 1
ATOM 1116 C C . ILE A 1 149 ? -1.144 -5.049 -8.381 1.00 97.50 149 ILE A C 1
ATOM 1118 O O . ILE A 1 149 ? -1.499 -5.853 -9.244 1.00 97.50 149 ILE A O 1
ATOM 1122 N N . VAL A 1 150 ? -0.028 -4.335 -8.488 1.00 96.56 150 VAL A N 1
ATOM 1123 C CA . VAL A 1 150 ? 0.894 -4.443 -9.620 1.00 96.56 150 VAL A CA 1
ATOM 1124 C C . VAL A 1 150 ? 2.264 -4.839 -9.104 1.00 96.56 150 VAL A C 1
ATOM 1126 O O . VAL A 1 150 ? 2.785 -4.209 -8.188 1.00 96.56 150 VAL A O 1
ATOM 1129 N N . VAL A 1 151 ? 2.854 -5.863 -9.718 1.00 94.00 151 VAL A N 1
ATOM 1130 C CA . VAL A 1 151 ? 4.235 -6.287 -9.471 1.00 94.00 151 VAL A CA 1
ATOM 1131 C C . VAL A 1 151 ? 5.000 -6.229 -10.786 1.00 94.00 151 VAL A C 1
ATOM 1133 O O . VAL A 1 151 ? 4.639 -6.892 -11.761 1.00 94.00 151 VAL A O 1
ATOM 1136 N N . SER A 1 152 ? 6.065 -5.440 -10.849 1.00 90.56 152 SER A N 1
ATOM 1137 C CA . SER A 1 152 ? 6.991 -5.436 -11.978 1.00 90.56 152 SER A CA 1
ATOM 1138 C C . SER A 1 152 ? 8.312 -6.074 -11.576 1.00 90.56 152 SER A C 1
ATOM 1140 O O . SER A 1 152 ? 8.890 -5.742 -10.544 1.00 90.56 152 SER A O 1
ATOM 1142 N N . ASP A 1 153 ? 8.795 -6.992 -12.411 1.00 84.31 153 ASP A N 1
ATOM 1143 C CA . ASP A 1 153 ? 10.165 -7.481 -12.314 1.00 84.31 153 ASP A CA 1
ATOM 1144 C C . ASP A 1 153 ? 11.130 -6.380 -12.745 1.00 84.31 153 ASP A C 1
ATOM 1146 O O . ASP A 1 153 ? 10.824 -5.576 -13.628 1.00 84.31 153 ASP A O 1
ATOM 1150 N N . GLY A 1 154 ? 12.321 -6.390 -12.169 1.00 82.06 154 GLY A N 1
ATOM 1151 C CA . GLY A 1 154 ? 13.430 -5.527 -12.549 1.00 82.06 154 GLY A CA 1
ATOM 1152 C C . GLY A 1 154 ? 14.749 -6.244 -12.293 1.00 82.06 154 GLY A C 1
ATOM 1153 O O . GLY A 1 154 ? 14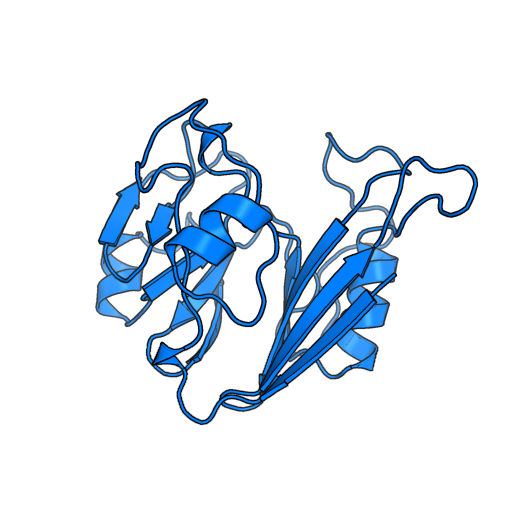.769 -7.313 -11.679 1.00 82.06 154 GLY A O 1
ATOM 1154 N N . ARG A 1 155 ? 15.862 -5.660 -12.737 1.00 74.12 155 ARG A N 1
ATOM 1155 C CA . ARG A 1 155 ? 17.216 -6.228 -12.618 1.00 74.12 155 ARG A CA 1
ATOM 1156 C C . ARG A 1 155 ? 17.369 -7.572 -13.337 1.00 74.12 155 ARG A C 1
ATOM 1158 O O . ARG A 1 155 ? 18.158 -8.415 -12.912 1.00 74.12 155 ARG A O 1
ATOM 1165 N N . THR A 1 156 ? 16.619 -7.781 -14.418 1.00 73.44 156 THR A N 1
ATOM 1166 C CA . THR A 1 156 ? 16.710 -8.989 -15.250 1.00 73.44 156 THR A CA 1
ATOM 1167 C C . THR A 1 156 ? 17.050 -8.616 -16.688 1.00 73.44 156 THR A C 1
ATOM 1169 O O . THR A 1 156 ? 16.801 -7.493 -17.117 1.00 73.44 156 THR A O 1
ATOM 1172 N N . SER A 1 157 ? 17.588 -9.563 -17.459 1.00 72.31 157 SER A N 1
ATOM 1173 C CA . SER A 1 157 ? 17.807 -9.375 -18.902 1.00 72.31 157 SER A CA 1
ATOM 1174 C C . SER A 1 157 ? 16.508 -9.196 -19.692 1.00 72.31 157 SER A C 1
ATOM 1176 O O . SER A 1 157 ? 16.547 -8.748 -20.832 1.00 72.31 157 SER A O 1
ATOM 1178 N N . GLU A 1 158 ? 15.372 -9.574 -19.105 1.00 72.88 158 GLU A N 1
ATOM 1179 C CA . GLU A 1 158 ? 14.048 -9.517 -19.729 1.00 72.88 158 GLU A CA 1
ATOM 1180 C C . GLU A 1 158 ? 13.260 -8.255 -19.336 1.00 72.88 158 GLU A C 1
ATOM 1182 O O . GLU A 1 158 ? 12.335 -7.868 -20.045 1.00 72.88 158 GLU A O 1
ATOM 1187 N N . SER A 1 159 ? 13.616 -7.601 -18.223 1.00 74.56 159 SER A N 1
ATOM 1188 C CA . SER A 1 159 ? 12.934 -6.411 -17.705 1.00 74.56 159 SER A CA 1
ATOM 1189 C C . SER A 1 159 ? 13.875 -5.521 -16.893 1.00 74.56 159 SER A C 1
ATOM 1191 O O . SER A 1 159 ? 14.424 -5.939 -15.866 1.00 74.56 159 SER A O 1
ATOM 1193 N N . GLU A 1 160 ? 13.965 -4.256 -17.305 1.00 78.12 160 GLU A N 1
ATOM 1194 C CA . GLU A 1 160 ? 14.599 -3.172 -16.544 1.00 78.12 160 GLU A CA 1
ATOM 1195 C C . GLU A 1 160 ? 13.680 -2.611 -15.440 1.00 78.12 160 GLU A C 1
ATOM 1197 O O . GLU A 1 160 ? 14.096 -1.772 -14.651 1.00 78.12 160 GLU A O 1
ATOM 1202 N N . GLY A 1 161 ? 12.437 -3.081 -15.323 1.00 83.06 161 GLY A N 1
ATOM 1203 C CA . GLY A 1 161 ? 11.472 -2.542 -14.364 1.00 83.06 161 GLY A CA 1
ATOM 1204 C C . GLY A 1 161 ? 10.836 -1.227 -14.814 1.00 83.06 161 GLY A C 1
ATOM 1205 O O . GLY A 1 161 ? 11.028 -0.765 -15.936 1.00 83.06 161 GLY A O 1
ATOM 1206 N N . LEU A 1 162 ? 10.013 -0.655 -13.935 1.00 88.38 162 LEU A N 1
ATOM 1207 C CA . LEU A 1 162 ? 9.277 0.587 -14.189 1.00 88.38 162 LEU A CA 1
ATOM 1208 C C . LEU A 1 162 ? 9.825 1.716 -13.313 1.00 88.38 162 LEU A C 1
ATOM 1210 O O . LEU A 1 162 ? 10.124 1.504 -12.130 1.00 88.38 162 LEU A O 1
ATOM 1214 N N . SER A 1 163 ? 9.894 2.927 -13.872 1.00 89.75 163 SER A N 1
ATOM 1215 C CA . SER A 1 163 ? 10.023 4.144 -13.063 1.00 89.75 163 SER A CA 1
ATOM 1216 C C . SER A 1 163 ? 8.782 4.344 -12.189 1.00 89.75 163 SER A C 1
ATOM 1218 O O . SER A 1 163 ? 7.721 3.767 -12.460 1.00 89.75 163 SER A O 1
ATOM 1220 N N . LEU A 1 164 ? 8.877 5.185 -11.154 1.00 91.31 164 LEU A N 1
ATOM 1221 C CA . LEU A 1 164 ? 7.696 5.532 -10.349 1.00 91.31 164 LEU A CA 1
ATOM 1222 C C . LEU A 1 164 ? 6.593 6.141 -11.213 1.00 91.31 164 LEU A C 1
ATOM 1224 O O . LEU A 1 164 ? 5.423 5.805 -11.053 1.00 91.31 164 LEU A O 1
ATOM 1228 N N . TYR A 1 165 ? 6.971 7.000 -12.159 1.00 92.94 165 TYR A N 1
ATOM 1229 C CA . TYR A 1 165 ? 6.018 7.647 -13.050 1.00 92.94 165 TYR A CA 1
ATOM 1230 C C . TYR A 1 165 ? 5.310 6.643 -13.966 1.00 92.94 165 TYR A C 1
ATOM 1232 O O . TYR A 1 165 ? 4.088 6.670 -14.063 1.00 92.94 165 TYR A O 1
ATOM 1240 N N . GLN A 1 166 ? 6.047 5.708 -14.573 1.00 93.75 166 GLN A N 1
ATOM 1241 C CA . GLN A 1 166 ? 5.451 4.657 -15.405 1.00 93.75 166 GLN A CA 1
ATOM 1242 C C . GLN A 1 166 ? 4.533 3.744 -14.586 1.00 93.75 166 GLN A C 1
ATOM 1244 O O . GLN A 1 166 ? 3.463 3.360 -15.051 1.00 93.75 166 GLN A O 1
ATOM 1249 N N . LEU A 1 167 ? 4.921 3.412 -13.351 1.00 94.62 167 LEU A N 1
ATOM 1250 C CA . LEU A 1 167 ? 4.065 2.643 -12.455 1.00 94.62 167 LEU A CA 1
ATOM 1251 C C . LEU A 1 167 ? 2.792 3.424 -12.096 1.00 94.62 167 LEU A C 1
ATOM 1253 O O . LEU A 1 167 ? 1.711 2.844 -12.110 1.00 94.62 167 LEU A O 1
ATOM 1257 N N . ALA A 1 168 ? 2.886 4.732 -11.849 1.00 96.38 168 ALA A N 1
ATOM 1258 C CA . ALA A 1 168 ? 1.723 5.588 -11.621 1.00 96.38 168 ALA A CA 1
ATOM 1259 C C . ALA A 1 168 ? 0.799 5.665 -12.850 1.00 96.38 168 ALA A C 1
ATOM 1261 O O . ALA A 1 168 ? -0.419 5.587 -12.693 1.00 96.38 168 ALA A O 1
ATOM 1262 N N . GLU A 1 169 ? 1.350 5.749 -14.067 1.00 97.19 169 GLU A N 1
ATOM 1263 C CA . GLU A 1 169 ? 0.576 5.683 -15.316 1.00 97.19 169 GLU A CA 1
ATOM 1264 C C . GLU A 1 169 ? -0.176 4.352 -15.441 1.00 97.19 169 GLU A C 1
ATOM 1266 O O . GLU A 1 169 ? -1.371 4.353 -15.749 1.00 97.19 169 GLU A O 1
ATOM 1271 N N . VAL A 1 170 ? 0.483 3.227 -15.132 1.00 97.00 170 VAL A N 1
ATOM 1272 C CA . VAL A 1 170 ? -0.167 1.909 -15.094 1.00 97.00 170 VAL A CA 1
ATOM 1273 C C . VAL A 1 170 ? -1.306 1.922 -14.077 1.00 97.00 170 VAL A C 1
ATOM 1275 O O . VAL A 1 170 ? -2.447 1.669 -14.453 1.00 97.00 170 VAL A O 1
ATOM 1278 N N . MET A 1 171 ? -1.048 2.287 -12.819 1.00 98.06 171 MET A N 1
ATOM 1279 C CA . MET A 1 171 ? -2.080 2.307 -11.773 1.00 98.06 171 MET A CA 1
ATOM 1280 C C . MET A 1 171 ? -3.277 3.195 -12.153 1.00 98.06 171 MET A C 1
ATOM 1282 O O . MET A 1 171 ? -4.426 2.775 -12.003 1.00 98.06 171 MET A O 1
ATOM 1286 N N . LYS A 1 172 ? -3.032 4.391 -12.710 1.00 98.19 172 LYS A N 1
ATOM 1287 C CA . LYS A 1 172 ? -4.093 5.300 -13.175 1.00 98.19 172 LYS A CA 1
ATOM 1288 C C . LYS A 1 172 ? -4.882 4.716 -14.349 1.00 98.19 172 LYS A C 1
ATOM 1290 O O . LYS A 1 172 ? -6.097 4.882 -14.393 1.00 98.19 172 LYS A O 1
ATOM 1295 N N . SER A 1 173 ? -4.235 4.007 -15.278 1.00 98.06 173 SER A N 1
ATOM 1296 C CA . SER A 1 173 ? -4.925 3.369 -16.413 1.00 98.06 173 SER A CA 1
ATOM 1297 C C . SER A 1 173 ? -5.894 2.255 -16.001 1.00 98.06 173 SER A C 1
ATOM 1299 O O . SER A 1 173 ? -6.877 2.026 -16.701 1.00 98.06 173 SER A O 1
ATOM 1301 N N . TYR A 1 174 ? -5.669 1.625 -14.841 1.00 97.88 174 TYR A N 1
ATOM 1302 C CA . TYR A 1 174 ? -6.616 0.698 -14.205 1.00 97.88 174 TYR A CA 1
ATOM 1303 C C . TYR A 1 174 ? -7.678 1.407 -13.343 1.00 97.88 174 TYR A C 1
ATOM 1305 O O . TYR A 1 174 ? -8.534 0.751 -12.762 1.00 97.88 174 TYR A O 1
ATOM 1313 N N . GLY A 1 175 ? -7.651 2.740 -13.256 1.00 98.06 175 GLY A N 1
ATOM 1314 C CA . GLY A 1 175 ? -8.637 3.522 -12.510 1.00 98.06 175 GLY A CA 1
ATOM 1315 C C . GLY A 1 175 ? -8.339 3.677 -11.018 1.00 98.06 175 GLY A C 1
ATOM 1316 O O . GLY A 1 175 ? -9.248 4.008 -10.259 1.00 98.06 175 GLY A O 1
ATOM 1317 N N . ALA A 1 176 ? -7.094 3.457 -10.577 1.00 98.19 176 ALA A N 1
ATOM 1318 C CA . ALA A 1 176 ? -6.732 3.672 -9.179 1.00 98.19 176 ALA A CA 1
ATOM 1319 C C . ALA A 1 176 ? -6.995 5.130 -8.755 1.00 98.19 176 ALA A C 1
ATOM 1321 O O . ALA A 1 176 ? -6.544 6.070 -9.409 1.00 98.19 176 ALA A O 1
ATOM 1322 N N . LYS A 1 177 ? -7.702 5.313 -7.636 1.00 98.19 177 LYS A N 1
ATOM 1323 C CA . LYS A 1 177 ? -7.996 6.616 -7.022 1.00 98.19 177 LYS A CA 1
ATOM 1324 C C . LYS A 1 177 ? -6.892 7.041 -6.057 1.00 98.19 177 LYS A C 1
ATOM 1326 O O . LYS A 1 177 ? -6.456 8.182 -6.107 1.00 98.19 177 LYS A O 1
ATOM 1331 N N . ASN A 1 178 ? -6.425 6.127 -5.211 1.00 97.88 178 ASN A N 1
ATOM 1332 C CA . ASN A 1 178 ? -5.289 6.338 -4.312 1.00 97.88 178 ASN A CA 1
ATOM 1333 C C . ASN A 1 178 ? -4.383 5.111 -4.375 1.00 97.88 178 ASN A C 1
ATOM 1335 O O . ASN A 1 178 ? -4.877 3.986 -4.254 1.00 97.88 178 ASN A O 1
ATOM 1339 N N . CYS A 1 179 ? -3.079 5.309 -4.568 1.00 95.62 179 CYS A N 1
ATOM 1340 C CA . CYS A 1 179 ? -2.120 4.213 -4.576 1.00 95.62 179 CYS A CA 1
ATOM 1341 C C . CYS A 1 179 ? -0.719 4.626 -4.125 1.00 95.62 179 CYS A C 1
ATOM 1343 O O . CYS A 1 179 ? -0.276 5.767 -4.282 1.00 95.62 179 CYS A O 1
ATOM 1345 N N . LEU A 1 180 ? -0.009 3.642 -3.589 1.00 94.12 180 LEU A N 1
ATOM 1346 C CA . LEU A 1 180 ? 1.354 3.775 -3.104 1.00 94.12 180 LEU A CA 1
ATOM 1347 C C . LEU A 1 180 ? 2.181 2.623 -3.664 1.00 94.12 180 LEU A C 1
ATOM 1349 O O . LEU A 1 180 ? 1.681 1.508 -3.848 1.00 94.12 180 LEU A O 1
ATOM 1353 N N . GLN A 1 181 ? 3.457 2.889 -3.906 1.00 90.19 181 GLN A N 1
ATOM 1354 C CA . GLN A 1 181 ? 4.425 1.812 -4.009 1.00 90.19 181 GLN A CA 1
ATOM 1355 C C . GLN A 1 181 ? 4.626 1.184 -2.620 1.00 90.19 181 GLN A C 1
ATOM 1357 O O . GLN A 1 181 ? 4.811 1.909 -1.648 1.00 90.19 181 GLN A O 1
ATOM 1362 N N . SER A 1 182 ? 4.618 -0.141 -2.523 1.00 77.62 182 SER A N 1
ATOM 1363 C CA . SER A 1 182 ? 4.954 -0.878 -1.297 1.00 77.62 182 SER A CA 1
ATOM 1364 C C . SER A 1 182 ? 6.388 -1.386 -1.313 1.00 77.62 182 SER A C 1
ATOM 1366 O O . SER A 1 182 ? 6.799 -1.925 -2.374 1.00 77.62 182 SER A O 1
#

Organism: NCBI:txid997830

InterPro domains:
  IPR018711 Phosphodiester glycosidase [PF09992] (38-178)

Secondary structure (DSSP, 8-state):
-EEEEEE-S-GGG-----GGG--SSS----HHHHHHHTT-SS------GGG-SSS-EEETTEEEE----TTTTS-EEEEETTS-EEEE-TTTS-HHHHHHTTEEEEE----EEEETTEE-S-TT---TT--S---EEEEEEEETTEEEEEEE--SSSS-----HHHHHHHHHHTT-SEEEE-

Radius of gyration: 15.4 Å; chains: 1; bounding box: 35×36×37 Å

Sequence (182 aa):
MYVADVTVSSSEYLKTAFAQNSFGTNVTAKTSVTAADNDAILAVNGDYYGANSSGFVIRNGVVYRDTVRENSNNGDLAIYKDGSFKIIYEDQISADQLVKDGVINLLAFGPALVENGEIAVGKNQEVGQAMASNPRTAIGIIDENHYIIVVSDGRTSESEGLSLYQLAEVMKSYGAKNCLQS

pLDDT: mean 91.86, std 9.22, range [52.59, 98.56]

Foldseek 3Di:
DDKDWDFDPFLVLDFDADQVNDDEAPRDDPQVVRCVVVVHPDTDDAAPRNVDPADWWAGQLDTPHWHADPPLVQWKWFQFRQRDTATDGSVPDTPVVSSVVGGRGIGDHGRWQAAQLHGPDDPPDADPVDDQFQWWWKKFAQDRRIIMIDTWHGPDPVGSTDGSNRVSVVCSVVRGRTMDID